Protein AF-A0A351SEU6-F1 (afdb_monomer_lite)

Foldseek 3Di:
DDPDPPDDNCVPVVVVVVVVVPDDDPLVVVLVVCCVVVVDPPCVSVVVVVVLVVCVVVVHDPPPPPD

pLDDT: mean 94.61, std 6.79, range [53.69, 98.38]

Structure (mmCIF, N/CA/C/O backbone):
data_AF-A0A351SEU6-F1
#
_entry.id   AF-A0A351SEU6-F1
#
loop_
_atom_site.group_PDB
_atom_site.id
_atom_site.type_symbol
_atom_site.label_atom_id
_atom_site.label_alt_id
_atom_site.label_comp_id
_atom_site.label_asym_id
_atom_site.label_entity_id
_atom_site.label_seq_id
_atom_site.pdbx_PDB_ins_code
_atom_site.Cartn_x
_atom_site.Cartn_y
_atom_site.Cartn_z
_atom_site.occupancy
_atom_site.B_iso_or_equiv
_atom_site.auth_seq_id
_atom_site.auth_comp_id
_atom_site.auth_asym_id
_atom_site.auth_atom_id
_atom_site.pdbx_PDB_model_num
ATOM 1 N N . HIS A 1 1 ? 9.002 0.414 -7.905 1.00 88.88 1 HIS A N 1
ATOM 2 C CA . HIS A 1 1 ? 9.103 0.261 -9.371 1.00 88.88 1 HIS A CA 1
ATOM 3 C C . HIS A 1 1 ? 10.119 1.240 -9.919 1.00 88.88 1 HIS A C 1
ATOM 5 O O . HIS A 1 1 ? 10.577 2.049 -9.124 1.00 88.88 1 HIS A O 1
ATOM 11 N N . GLY A 1 2 ? 10.507 1.130 -11.193 1.00 91.56 2 GLY A N 1
ATOM 12 C CA . GLY A 1 2 ? 11.384 2.102 -11.843 1.00 91.56 2 GLY A CA 1
ATOM 13 C C . GLY A 1 2 ? 10.645 3.371 -12.258 1.00 91.56 2 GLY A C 1
ATOM 14 O O . GLY A 1 2 ? 9.816 3.870 -11.500 1.00 91.56 2 GLY A O 1
ATOM 15 N N . HIS A 1 3 ? 10.958 3.916 -13.436 1.00 93.88 3 HIS A N 1
ATOM 16 C CA . HIS A 1 3 ? 10.218 5.066 -13.965 1.00 93.88 3 HIS A CA 1
ATOM 17 C C . HIS A 1 3 ? 8.775 4.681 -14.330 1.00 93.88 3 HIS A C 1
ATOM 19 O O . HIS A 1 3 ? 7.856 5.450 -14.065 1.00 93.88 3 HIS A O 1
ATOM 25 N N . ASN A 1 4 ? 8.580 3.463 -14.837 1.00 94.75 4 ASN A N 1
ATOM 26 C CA . ASN A 1 4 ? 7.296 2.763 -14.866 1.00 94.75 4 ASN A CA 1
ATOM 27 C C . ASN A 1 4 ? 7.395 1.395 -14.149 1.00 94.75 4 ASN A C 1
ATOM 29 O O . ASN A 1 4 ? 8.461 0.993 -13.667 1.00 94.75 4 ASN A O 1
ATOM 33 N N . GLU A 1 5 ? 6.279 0.672 -14.052 1.00 91.94 5 GLU A N 1
ATOM 34 C CA . GLU A 1 5 ? 6.167 -0.605 -13.337 1.00 91.94 5 GLU A CA 1
ATOM 35 C C . GLU A 1 5 ? 6.960 -1.753 -13.969 1.00 91.94 5 GLU A C 1
ATOM 37 O O . GLU A 1 5 ? 7.356 -2.668 -13.242 1.00 91.94 5 GLU A O 1
ATOM 42 N N . ALA A 1 6 ? 7.207 -1.692 -15.281 1.00 94.19 6 ALA A N 1
ATOM 43 C CA . ALA A 1 6 ? 7.957 -2.688 -16.044 1.00 94.19 6 ALA A CA 1
ATOM 44 C C . ALA A 1 6 ? 9.467 -2.388 -16.119 1.00 94.19 6 ALA A C 1
ATOM 46 O O . ALA A 1 6 ? 10.246 -3.259 -16.509 1.00 94.19 6 ALA A O 1
ATOM 47 N N . ASP A 1 7 ? 9.887 -1.180 -15.740 1.00 94.94 7 ASP A N 1
ATOM 48 C CA . ASP A 1 7 ? 11.290 -0.778 -15.755 1.00 94.94 7 ASP A CA 1
ATOM 49 C C . ASP A 1 7 ? 12.074 -1.405 -14.600 1.00 94.94 7 ASP A C 1
ATOM 51 O O . ASP A 1 7 ? 11.624 -1.410 -13.450 1.00 94.94 7 ASP A O 1
ATOM 55 N N . GLU A 1 8 ? 13.308 -1.830 -14.889 1.00 93.44 8 GLU A N 1
ATOM 56 C CA . GLU A 1 8 ? 14.278 -2.260 -13.881 1.00 93.44 8 GLU A CA 1
ATOM 57 C C . GLU A 1 8 ? 15.215 -1.096 -13.502 1.00 93.44 8 GLU A C 1
ATOM 59 O O . GLU A 1 8 ? 16.172 -0.790 -14.223 1.00 93.44 8 GLU A O 1
ATOM 64 N N . PRO A 1 9 ? 14.995 -0.435 -12.356 1.00 93.88 9 PRO A N 1
ATOM 65 C CA . PRO A 1 9 ? 15.742 0.765 -12.003 1.00 93.88 9 PRO A CA 1
ATOM 66 C C . PRO A 1 9 ? 17.110 0.482 -11.380 1.00 93.88 9 PRO A C 1
ATOM 68 O O . PRO A 1 9 ? 17.960 1.375 -11.308 1.00 93.88 9 PRO A O 1
ATOM 71 N N . SER A 1 10 ? 17.376 -0.757 -10.949 1.00 94.38 10 SER A N 1
ATOM 72 C CA . SER A 1 10 ? 18.671 -1.107 -10.352 1.00 94.38 10 SER A CA 1
ATOM 73 C C . SER A 1 10 ? 19.821 -0.994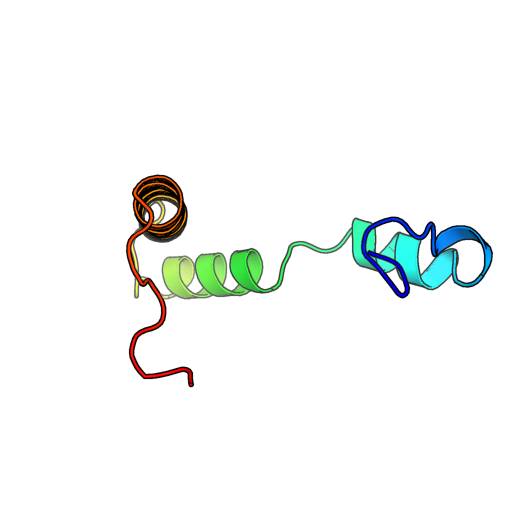 -11.362 1.00 94.38 10 SER A C 1
ATOM 75 O O . SER A 1 10 ? 20.975 -0.915 -10.952 1.00 94.38 10 SER A O 1
ATOM 77 N N . ALA A 1 11 ? 19.518 -0.932 -12.666 1.00 93.81 11 ALA A N 1
ATOM 78 C CA . ALA A 1 11 ? 20.501 -0.707 -13.722 1.00 93.81 11 ALA A CA 1
ATOM 79 C C . ALA A 1 11 ? 21.207 0.656 -13.606 1.00 93.81 11 ALA A C 1
ATOM 81 O O . ALA A 1 11 ? 22.383 0.765 -13.941 1.00 93.81 11 ALA A O 1
ATOM 82 N N . THR A 1 12 ? 20.510 1.692 -13.124 1.00 96.19 12 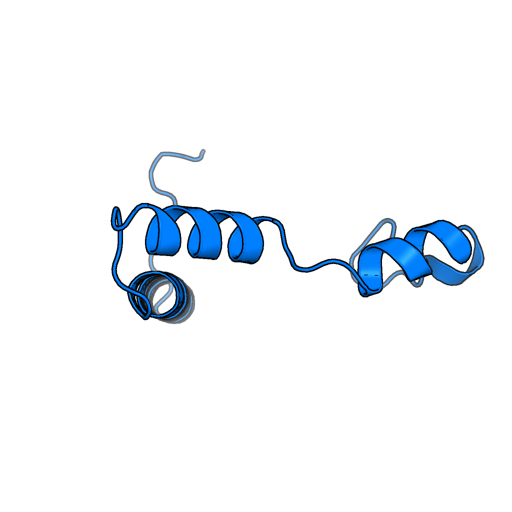THR A N 1
ATOM 83 C CA . THR A 1 12 ? 21.048 3.063 -13.058 1.00 96.19 12 THR A CA 1
ATOM 84 C C . THR A 1 12 ? 21.041 3.653 -11.646 1.00 96.19 12 THR A C 1
ATOM 86 O O . THR A 1 12 ? 21.846 4.539 -11.362 1.00 96.19 12 THR A O 1
ATOM 89 N N . GLN A 1 13 ? 20.214 3.140 -10.724 1.00 97.56 13 GLN A N 1
ATOM 90 C CA . GLN A 1 13 ? 20.207 3.542 -9.309 1.00 97.56 13 GLN A CA 1
ATOM 91 C C . GLN A 1 13 ? 20.305 2.342 -8.335 1.00 97.56 13 GLN A C 1
ATOM 93 O O . GLN A 1 13 ? 19.463 2.194 -7.443 1.00 97.56 13 GLN A O 1
ATOM 98 N N . PRO A 1 14 ? 21.340 1.483 -8.431 1.00 96.31 14 PRO A N 1
ATOM 99 C CA . PRO A 1 14 ? 21.414 0.227 -7.673 1.00 96.31 14 PRO A CA 1
ATOM 100 C C . PRO A 1 14 ? 21.395 0.417 -6.150 1.00 96.31 14 PRO A C 1
ATOM 102 O O . PRO A 1 14 ? 20.691 -0.302 -5.443 1.00 96.31 14 PRO A O 1
ATOM 105 N N . MET A 1 15 ? 22.138 1.398 -5.626 1.00 98.06 15 MET A N 1
ATOM 106 C CA . MET A 1 15 ? 22.226 1.623 -4.176 1.00 98.06 15 MET A CA 1
ATOM 107 C C . MET A 1 15 ? 20.899 2.106 -3.596 1.00 98.06 15 MET A C 1
ATOM 109 O O . MET A 1 15 ? 20.443 1.589 -2.579 1.00 98.06 15 MET A O 1
ATOM 113 N N . MET A 1 16 ? 20.242 3.045 -4.276 1.00 97.44 16 MET A N 1
ATOM 114 C CA . MET A 1 16 ? 18.947 3.571 -3.851 1.00 97.44 16 MET A CA 1
ATOM 115 C C . MET A 1 16 ? 17.897 2.457 -3.788 1.00 97.44 16 MET A C 1
ATOM 117 O O . MET A 1 16 ? 17.239 2.290 -2.764 1.00 97.44 16 MET A O 1
ATOM 121 N N . TYR A 1 17 ? 17.790 1.634 -4.834 1.00 97.06 17 TYR A N 1
ATOM 122 C CA . TYR A 1 17 ? 16.807 0.550 -4.858 1.00 97.06 17 TYR A CA 1
ATOM 123 C C . TYR A 1 17 ? 17.142 -0.603 -3.915 1.00 97.06 17 TYR A C 1
ATOM 125 O O . TYR A 1 17 ? 16.220 -1.246 -3.414 1.00 97.06 17 TYR A O 1
ATOM 133 N N . LYS A 1 18 ? 18.423 -0.830 -3.596 1.00 97.38 18 LYS A N 1
ATOM 134 C CA . LYS A 1 18 ? 18.812 -1.740 -2.512 1.00 97.38 18 LYS A CA 1
ATOM 135 C C . LYS A 1 18 ? 18.255 -1.270 -1.166 1.00 97.38 18 LYS A C 1
ATOM 137 O O . LYS A 1 18 ? 17.722 -2.091 -0.427 1.00 97.38 18 LYS A O 1
ATOM 142 N N . HIS A 1 19 ? 18.352 0.025 -0.861 1.00 97.50 19 HIS A N 1
ATOM 143 C CA . HIS A 1 19 ? 17.783 0.582 0.367 1.00 97.50 19 HIS A CA 1
ATOM 144 C C . HIS A 1 19 ? 16.253 0.524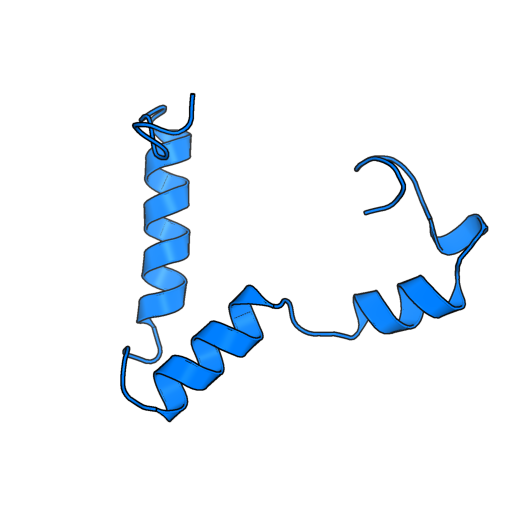 0.360 1.00 97.50 19 HIS A C 1
ATOM 146 O O . HIS A 1 19 ? 15.673 0.020 1.313 1.00 97.50 19 HIS A O 1
ATOM 152 N N . ILE A 1 20 ? 15.606 0.957 -0.728 1.00 96.38 20 ILE A N 1
ATOM 153 C CA . ILE A 1 20 ? 14.138 0.951 -0.845 1.00 96.38 20 ILE A CA 1
ATOM 154 C C . ILE A 1 20 ? 13.566 -0.464 -0.666 1.00 96.38 20 ILE A C 1
ATOM 156 O O . ILE A 1 20 ? 12.611 -0.631 0.083 1.00 96.38 20 ILE A O 1
ATOM 160 N N . LYS A 1 21 ? 14.164 -1.492 -1.290 1.00 95.44 21 LYS A N 1
ATOM 161 C CA . LYS A 1 21 ? 13.701 -2.892 -1.181 1.00 95.44 21 LYS A CA 1
ATOM 162 C C . LYS A 1 21 ? 13.781 -3.463 0.242 1.00 95.44 21 LYS A C 1
ATOM 164 O O . LYS A 1 21 ? 13.097 -4.437 0.527 1.00 95.44 21 LYS A O 1
ATOM 169 N N . ALA A 1 22 ? 14.623 -2.897 1.107 1.00 96.88 22 ALA A N 1
ATOM 170 C CA . ALA A 1 22 ? 14.775 -3.337 2.492 1.00 96.88 22 ALA A CA 1
ATOM 171 C C . ALA A 1 22 ? 13.827 -2.616 3.466 1.00 96.88 22 ALA A C 1
ATOM 173 O O . ALA A 1 22 ? 13.742 -3.011 4.628 1.00 96.88 22 ALA A O 1
ATOM 174 N N . LEU A 1 23 ? 13.148 -1.551 3.025 1.00 97.19 23 LEU A N 1
ATOM 175 C CA . LEU A 1 23 ? 12.239 -0.790 3.872 1.00 97.19 23 LEU A CA 1
ATOM 176 C C . LEU A 1 23 ? 10.839 -1.421 3.871 1.00 97.19 23 LEU A C 1
ATOM 178 O O . LEU A 1 23 ? 10.337 -1.786 2.804 1.00 97.19 23 LEU A O 1
ATOM 182 N N . PRO A 1 24 ? 10.166 -1.495 5.032 1.00 97.50 24 PRO A N 1
ATOM 183 C CA . PRO A 1 24 ? 8.730 -1.729 5.055 1.00 97.50 24 PRO A CA 1
ATOM 184 C C .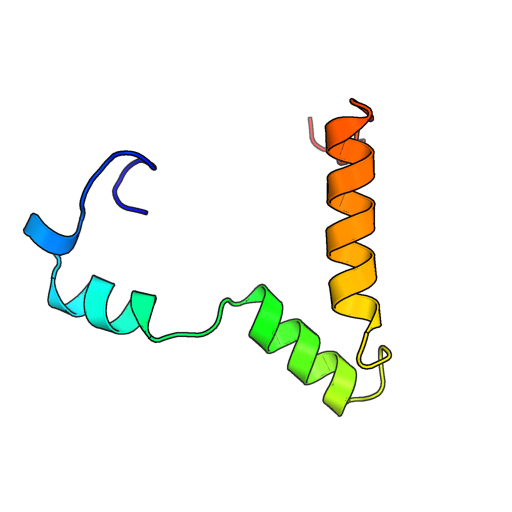 PRO A 1 24 ? 8.006 -0.596 4.318 1.00 97.50 24 PRO A C 1
ATOM 186 O O . PRO A 1 24 ? 8.479 0.542 4.245 1.00 97.50 24 PRO A O 1
ATOM 189 N N . THR A 1 25 ? 6.832 -0.903 3.772 1.00 97.25 25 THR A N 1
ATOM 190 C CA . THR A 1 25 ? 6.020 0.116 3.098 1.00 97.25 25 THR A CA 1
ATOM 191 C C . THR A 1 25 ? 5.530 1.170 4.091 1.00 97.25 25 THR A C 1
ATOM 193 O O . THR A 1 25 ? 5.328 0.891 5.274 1.00 97.25 25 THR A O 1
ATOM 196 N N . THR A 1 26 ? 5.262 2.380 3.604 1.00 97.38 26 THR A N 1
ATOM 197 C CA . THR A 1 26 ? 4.693 3.458 4.428 1.00 97.38 26 THR A CA 1
ATOM 198 C C . THR A 1 26 ? 3.350 3.070 5.047 1.00 97.38 26 THR A C 1
ATOM 200 O O . THR A 1 26 ? 3.115 3.379 6.213 1.00 97.38 26 THR A O 1
ATOM 203 N N . ARG A 1 27 ? 2.502 2.333 4.311 1.00 96.94 27 ARG A N 1
ATOM 204 C CA . ARG A 1 27 ? 1.237 1.784 4.830 1.00 96.94 27 ARG A CA 1
ATOM 205 C C . ARG A 1 27 ? 1.479 0.891 6.045 1.00 96.94 27 ARG A C 1
ATOM 207 O O . ARG A 1 27 ? 0.816 1.065 7.058 1.00 96.94 27 ARG A O 1
ATOM 214 N N . GLN A 1 28 ? 2.427 -0.041 5.944 1.00 96.50 28 GLN A N 1
ATOM 215 C CA . GLN A 1 28 ? 2.744 -0.970 7.029 1.00 96.50 28 GLN A CA 1
ATOM 216 C C . GLN A 1 28 ? 3.260 -0.232 8.269 1.00 96.50 28 GLN A C 1
ATOM 218 O O . GLN A 1 28 ? 2.785 -0.496 9.367 1.00 96.50 28 GLN A O 1
ATOM 223 N N . LEU A 1 29 ? 4.179 0.722 8.092 1.00 97.94 29 LEU A N 1
ATOM 224 C CA . LEU A 1 29 ? 4.710 1.526 9.197 1.00 97.94 29 LEU A CA 1
ATOM 225 C C . LEU A 1 29 ? 3.611 2.302 9.929 1.00 97.94 29 LEU A C 1
ATOM 227 O O . LEU A 1 29 ? 3.611 2.376 11.155 1.00 97.94 29 LEU A O 1
ATOM 231 N N . TYR A 1 30 ? 2.675 2.888 9.182 1.00 97.94 30 TYR A N 1
ATOM 232 C CA . TYR A 1 30 ? 1.606 3.671 9.786 1.00 97.94 30 TYR A CA 1
ATOM 233 C C . TYR A 1 30 ? 0.545 2.793 10.456 1.00 97.94 30 TYR A C 1
ATOM 235 O O . TYR A 1 30 ? 0.110 3.116 11.556 1.00 97.94 30 TYR A O 1
ATOM 243 N N . ALA A 1 31 ? 0.188 1.659 9.848 1.00 98.00 31 ALA A N 1
ATOM 244 C CA . ALA A 1 31 ? -0.695 0.673 10.465 1.00 98.00 31 ALA A CA 1
ATOM 245 C C . ALA A 1 31 ? -0.125 0.154 11.793 1.00 98.00 31 ALA A C 1
ATOM 247 O O . ALA A 1 31 ? -0.823 0.174 12.802 1.00 98.00 31 ALA A O 1
ATOM 248 N N . GLN A 1 32 ? 1.162 -0.216 11.812 1.00 97.50 32 GLN A N 1
ATOM 249 C CA . GLN A 1 32 ? 1.848 -0.641 13.032 1.00 97.50 32 GLN A CA 1
ATOM 250 C C . GLN A 1 32 ? 1.783 0.443 14.112 1.00 97.50 32 GLN A C 1
ATOM 252 O O . GLN A 1 32 ? 1.409 0.155 15.244 1.00 97.50 32 GLN A O 1
ATOM 257 N N . LYS A 1 33 ? 2.087 1.697 13.756 1.00 98.19 33 LYS A N 1
ATOM 258 C CA . LYS A 1 33 ? 2.004 2.819 14.694 1.00 98.19 33 LYS A CA 1
ATOM 259 C C . LYS A 1 33 ? 0.600 2.964 15.296 1.00 98.19 33 LYS A C 1
ATOM 261 O O . LYS A 1 33 ? 0.476 3.154 16.499 1.00 98.19 33 LYS A O 1
ATOM 266 N N . LEU A 1 34 ? -0.451 2.886 14.480 1.00 98.38 34 LEU A N 1
ATOM 267 C CA . LEU A 1 34 ? -1.830 3.020 14.960 1.00 98.38 34 LEU A CA 1
ATOM 268 C C . LEU A 1 34 ? -2.251 1.857 15.869 1.00 98.38 34 LEU A C 1
ATOM 270 O O . LEU A 1 34 ? -2.983 2.086 16.830 1.00 98.38 34 LEU A O 1
ATOM 274 N N . ALA A 1 35 ? -1.782 0.640 15.587 1.00 97.62 35 ALA A N 1
ATOM 275 C CA . ALA A 1 35 ? -2.009 -0.518 16.446 1.00 97.62 35 ALA A CA 1
ATOM 276 C C . ALA A 1 35 ? -1.265 -0.380 17.789 1.00 97.62 35 ALA A C 1
ATOM 278 O O . ALA A 1 35 ? -1.848 -0.614 18.846 1.00 97.62 35 ALA A O 1
ATOM 279 N N . GLU A 1 36 ? -0.009 0.085 17.771 1.00 97.75 36 GLU A N 1
ATOM 280 C CA . GLU A 1 36 ? 0.770 0.401 18.981 1.00 97.75 36 GLU A CA 1
ATOM 281 C C . GLU 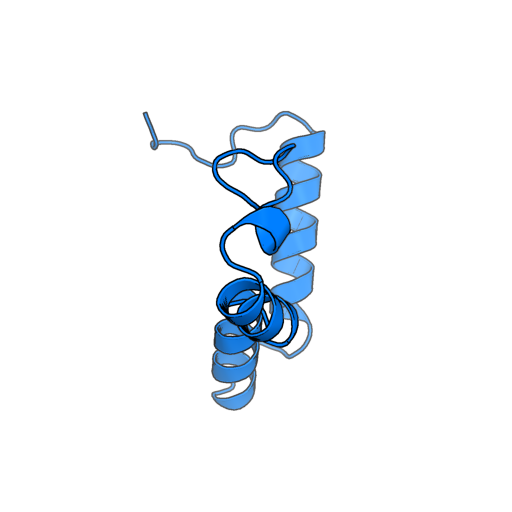A 1 36 ? 0.101 1.498 19.828 1.00 97.75 36 GLU A C 1
ATOM 283 O O . GLU A 1 36 ? 0.088 1.422 21.056 1.00 97.75 36 GLU A O 1
ATOM 288 N N . GLU A 1 37 ? -0.496 2.499 19.177 1.00 98.19 37 GLU A N 1
ATOM 289 C CA . GLU A 1 37 ? -1.287 3.560 19.815 1.00 98.19 37 GLU A CA 1
ATOM 290 C C . GLU A 1 37 ? -2.711 3.105 20.202 1.00 98.19 37 GLU A C 1
ATOM 292 O O . GLU A 1 37 ? -3.479 3.901 20.743 1.00 98.19 37 GLU A O 1
ATOM 297 N N . GLN A 1 38 ? -3.067 1.837 19.951 1.00 98.00 38 GLN A N 1
ATOM 298 C CA . GLN A 1 38 ? -4.382 1.237 20.214 1.00 98.00 38 GLN A CA 1
ATOM 299 C C . GLN A 1 38 ? -5.556 1.988 19.559 1.00 98.00 38 GLN A C 1
ATOM 301 O O . GLN A 1 38 ? -6.688 1.942 20.041 1.00 98.00 38 GLN A O 1
ATOM 306 N N . VAL A 1 39 ? -5.292 2.696 18.458 1.00 98.38 39 VAL A N 1
ATOM 307 C CA . VAL A 1 39 ? -6.311 3.397 17.660 1.00 98.38 39 VAL A CA 1
ATOM 308 C C . VAL A 1 39 ? -7.101 2.406 16.803 1.00 98.38 39 VAL A C 1
ATOM 310 O O . VAL A 1 39 ? -8.284 2.620 16.547 1.00 98.38 39 VAL A O 1
ATOM 313 N N . ILE A 1 40 ? -6.441 1.328 16.378 1.00 97.69 40 ILE A N 1
ATOM 314 C CA . ILE A 1 40 ? -7.012 0.192 15.647 1.00 97.69 40 ILE A CA 1
ATOM 315 C C . ILE A 1 40 ? -6.549 -1.119 16.299 1.00 97.69 40 ILE A C 1
ATOM 317 O O . ILE A 1 40 ? -5.551 -1.132 17.025 1.00 97.69 40 ILE A O 1
ATOM 321 N N . GLY A 1 41 ? -7.257 -2.216 16.042 1.00 95.94 41 GLY A N 1
ATOM 322 C CA . GLY A 1 41 ? -6.814 -3.572 16.364 1.00 95.94 41 GLY A CA 1
ATOM 323 C C . GLY A 1 41 ? -5.646 -4.039 15.486 1.00 95.94 41 GLY A C 1
ATOM 324 O O . GLY A 1 41 ? -5.379 -3.466 14.430 1.00 95.94 41 GLY A O 1
ATOM 325 N N . GLU A 1 42 ? -4.949 -5.097 15.917 1.00 91.19 42 GLU A N 1
ATOM 326 C CA . GLU A 1 42 ? -3.788 -5.649 15.193 1.00 91.19 42 GLU A CA 1
ATOM 327 C C . GLU A 1 42 ? -4.149 -6.135 13.775 1.00 91.19 42 GLU A C 1
ATOM 329 O O . GLU A 1 4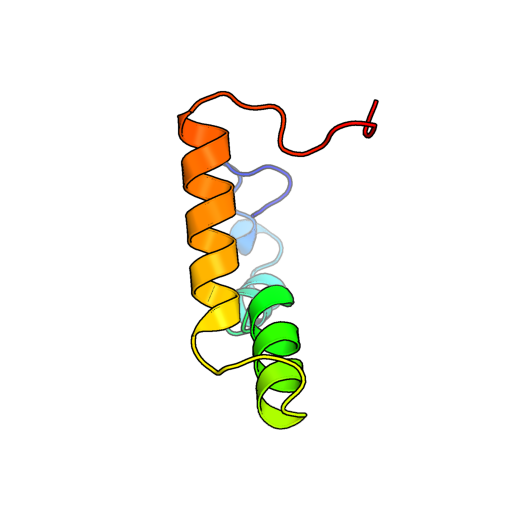2 ? -3.362 -5.941 12.849 1.00 91.19 42 GLU A O 1
ATOM 334 N N . ASP A 1 43 ? -5.355 -6.684 13.594 1.00 95.38 43 ASP A N 1
ATOM 335 C CA . ASP A 1 43 ? -5.824 -7.255 12.321 1.00 95.38 43 ASP A CA 1
ATOM 336 C C . ASP A 1 43 ? -6.595 -6.250 11.438 1.00 95.38 43 ASP A C 1
ATOM 338 O O . ASP A 1 43 ? -6.751 -6.461 10.231 1.00 95.38 43 ASP A O 1
ATOM 342 N N . ASP A 1 44 ? -7.030 -5.115 11.999 1.00 97.25 44 ASP A N 1
ATOM 343 C CA . ASP A 1 44 ? -7.909 -4.149 11.317 1.00 97.25 44 ASP A CA 1
ATOM 344 C C . ASP A 1 44 ? -7.292 -3.624 10.010 1.00 97.25 44 ASP A C 1
ATOM 346 O O . ASP A 1 44 ? -7.975 -3.409 9.006 1.00 97.25 44 ASP A O 1
ATOM 350 N N . ALA A 1 45 ? -5.974 -3.407 10.002 1.00 97.19 45 ALA A N 1
ATOM 351 C CA . ALA A 1 45 ? -5.273 -2.885 8.835 1.00 97.19 45 ALA A CA 1
ATOM 352 C C . ALA A 1 45 ? -5.261 -3.867 7.653 1.00 97.19 45 ALA A C 1
ATOM 354 O O . ALA A 1 45 ? -5.219 -3.426 6.499 1.00 97.19 45 ALA A O 1
ATOM 355 N N . ASP A 1 46 ? -5.271 -5.171 7.924 1.00 96.62 46 ASP A N 1
ATOM 356 C CA . ASP A 1 46 ? -5.294 -6.209 6.896 1.00 96.62 46 ASP A CA 1
ATOM 357 C C . ASP A 1 46 ? -6.723 -6.457 6.400 1.00 96.62 46 ASP A C 1
ATOM 359 O O . ASP A 1 46 ? -6.934 -6.586 5.188 1.00 96.62 46 ASP A O 1
ATOM 363 N N . ASP A 1 47 ? -7.714 -6.377 7.291 1.00 97.81 47 ASP A N 1
ATOM 364 C CA . ASP A 1 47 ? -9.132 -6.399 6.925 1.00 97.81 47 ASP A CA 1
ATOM 365 C C . ASP A 1 47 ? -9.499 -5.245 5.982 1.00 97.81 47 ASP A C 1
ATOM 367 O O . ASP A 1 47 ? -10.179 -5.458 4.974 1.00 97.81 47 ASP A O 1
ATOM 371 N N . LEU A 1 48 ? -8.981 -4.036 6.227 1.00 96.62 48 LEU A N 1
ATOM 372 C CA . LEU A 1 48 ? -9.175 -2.889 5.332 1.00 96.62 48 LEU A CA 1
ATOM 373 C C . LEU A 1 48 ? -8.570 -3.117 3.938 1.00 96.62 48 LEU A C 1
ATOM 375 O O . LEU A 1 48 ? -9.170 -2.735 2.932 1.00 96.62 48 LEU A O 1
ATOM 379 N N . VAL A 1 49 ? -7.392 -3.747 3.855 1.00 96.75 49 VAL A N 1
ATOM 380 C CA . VAL A 1 49 ? -6.756 -4.076 2.566 1.00 96.75 49 VAL A CA 1
ATOM 381 C C . VAL A 1 49 ? -7.577 -5.109 1.804 1.00 96.75 49 VAL A C 1
ATOM 383 O O . VAL A 1 49 ? -7.736 -4.981 0.587 1.00 96.75 49 VAL A O 1
ATOM 386 N N . LYS A 1 50 ? -8.087 -6.124 2.506 1.00 97.69 50 LYS A N 1
ATOM 387 C CA . LYS A 1 50 ? -8.933 -7.156 1.915 1.00 97.69 50 LYS A CA 1
ATOM 388 C C . LYS A 1 50 ? -10.242 -6.560 1.406 1.00 97.69 50 LYS A C 1
ATOM 390 O O . LYS A 1 50 ? -10.546 -6.723 0.232 1.00 97.69 50 LYS A O 1
ATOM 395 N N . TYR A 1 51 ? -10.943 -5.797 2.242 1.00 96.38 51 TYR A N 1
ATOM 396 C CA . TYR A 1 51 ? -12.173 -5.107 1.860 1.00 96.38 51 TYR A CA 1
ATOM 397 C C . TYR A 1 51 ? -11.975 -4.248 0.605 1.00 96.38 51 TYR A C 1
ATOM 399 O O . TYR A 1 51 ? -12.729 -4.363 -0.356 1.00 96.38 51 TYR A O 1
ATOM 407 N N . PHE A 1 52 ? -10.915 -3.433 0.567 1.00 96.31 52 PHE A N 1
ATOM 408 C CA . PHE A 1 52 ? -10.638 -2.583 -0.591 1.00 96.31 52 PHE A CA 1
ATOM 409 C C . PHE A 1 52 ? -10.372 -3.392 -1.869 1.00 96.31 52 PHE A C 1
ATOM 411 O O . PHE A 1 52 ? -10.733 -2.959 -2.961 1.00 96.31 52 PHE A O 1
ATOM 418 N N . ARG A 1 53 ? -9.747 -4.570 -1.749 1.00 97.31 53 ARG A N 1
ATOM 419 C CA . ARG A 1 53 ? -9.521 -5.473 -2.882 1.00 97.31 53 ARG A CA 1
ATOM 420 C C . ARG A 1 53 ? -10.809 -6.116 -3.370 1.00 97.31 53 ARG A C 1
ATOM 422 O O . ARG A 1 53 ? -11.042 -6.111 -4.571 1.00 97.31 53 ARG A O 1
ATOM 429 N N . ASP A 1 54 ? -11.634 -6.599 -2.449 1.00 98.06 54 ASP A N 1
ATOM 430 C CA . ASP A 1 54 ? -12.917 -7.221 -2.768 1.00 98.06 54 ASP A CA 1
ATOM 431 C C . ASP A 1 54 ? -13.827 -6.228 -3.519 1.00 98.06 54 ASP A C 1
ATOM 433 O O . ASP A 1 54 ? -14.452 -6.588 -4.515 1.00 98.06 54 ASP A O 1
ATOM 437 N N . GLU A 1 55 ? -13.832 -4.952 -3.120 1.00 97.44 55 GLU A N 1
ATOM 438 C CA . GLU A 1 55 ? -14.591 -3.901 -3.810 1.00 97.44 55 GLU A CA 1
ATOM 439 C C . GLU A 1 55 ? -14.042 -3.576 -5.212 1.00 97.44 55 GLU A C 1
ATOM 441 O O . GLU A 1 55 ? -14.819 -3.361 -6.147 1.00 97.44 55 GLU A O 1
ATOM 446 N N . LEU A 1 56 ? -12.713 -3.566 -5.386 1.00 97.19 56 LEU A N 1
ATOM 447 C CA . LEU A 1 56 ? -12.090 -3.417 -6.707 1.00 97.19 56 LEU A CA 1
ATOM 448 C C . LEU A 1 56 ? -12.433 -4.596 -7.627 1.00 97.19 56 LEU A C 1
ATOM 450 O O . LEU A 1 56 ? -12.775 -4.380 -8.790 1.00 97.19 56 LEU A O 1
ATOM 454 N N . ASP A 1 57 ? -12.380 -5.822 -7.105 1.00 97.19 57 ASP A N 1
ATOM 455 C CA . ASP A 1 57 ? -12.699 -7.045 -7.847 1.00 97.19 57 ASP A CA 1
ATOM 456 C C . ASP A 1 57 ? -14.196 -7.120 -8.201 1.00 97.19 57 ASP A C 1
ATOM 458 O O . ASP A 1 57 ? -14.560 -7.604 -9.275 1.00 97.19 57 ASP A O 1
ATOM 462 N N . ALA A 1 58 ? -15.069 -6.573 -7.347 1.00 97.56 58 ALA A N 1
ATOM 463 C CA . ALA A 1 58 ? -16.497 -6.400 -7.622 1.00 97.56 58 ALA A CA 1
ATOM 464 C C . ALA A 1 58 ? -16.794 -5.294 -8.657 1.00 97.56 58 ALA A C 1
ATOM 466 O O . ALA A 1 58 ? -17.931 -5.162 -9.116 1.00 97.56 58 ALA A O 1
ATOM 467 N N . GLY A 1 59 ? -15.790 -4.497 -9.043 1.00 95.62 59 GLY A N 1
ATOM 468 C CA . GLY A 1 59 ? -15.939 -3.381 -9.976 1.00 95.62 59 GLY A CA 1
ATOM 469 C C . GLY A 1 59 ? -16.652 -2.167 -9.376 1.00 95.62 59 GLY A C 1
ATOM 470 O O . GLY A 1 59 ? -17.147 -1.314 -10.120 1.00 95.62 59 GLY A O 1
ATOM 471 N N . HIS A 1 60 ? -16.735 -2.076 -8.047 1.00 94.88 60 HIS A N 1
ATOM 472 C CA . HIS A 1 60 ? -17.333 -0.933 -7.371 1.00 94.88 60 HIS A CA 1
ATOM 473 C C . HIS A 1 60 ? -16.412 0.296 -7.429 1.00 94.88 60 HIS A C 1
ATOM 475 O O . HIS A 1 60 ? -15.184 0.205 -7.491 1.00 94.88 60 HIS A O 1
ATOM 481 N N . CYS A 1 61 ? -17.010 1.490 -7.394 1.00 92.00 61 CYS A N 1
ATOM 482 C CA . CYS A 1 61 ? -16.245 2.728 -7.287 1.00 92.00 61 CYS A CA 1
ATOM 483 C C . CYS A 1 61 ? -15.761 2.914 -5.843 1.00 92.00 61 CYS A C 1
ATOM 485 O O . CYS A 1 61 ? -16.524 3.331 -4.975 1.00 92.00 61 CYS A O 1
ATOM 487 N N . VAL A 1 62 ? -14.479 2.638 -5.599 1.00 91.69 62 VAL A N 1
ATOM 488 C CA . VAL A 1 62 ? -13.846 2.766 -4.272 1.00 91.69 62 VAL A CA 1
ATOM 489 C C . VAL A 1 62 ? -13.290 4.162 -3.967 1.00 91.69 62 VAL A C 1
ATOM 491 O O . VAL A 1 62 ? -12.806 4.411 -2.866 1.00 91.69 62 VAL A O 1
ATOM 494 N N . ALA A 1 63 ? -13.352 5.086 -4.929 1.00 88.25 63 ALA A N 1
ATOM 495 C CA . ALA A 1 63 ? -12.898 6.470 -4.776 1.00 88.25 63 ALA A CA 1
ATOM 496 C C . ALA A 1 63 ? -13.952 7.480 -5.280 1.00 88.25 63 ALA A C 1
ATOM 498 O O . ALA A 1 63 ? -13.677 8.268 -6.189 1.00 88.25 63 ALA A O 1
ATOM 499 N N . PRO A 1 64 ? -15.181 7.465 -4.728 1.00 81.31 64 PRO A N 1
ATOM 500 C CA . PRO A 1 64 ? -16.220 8.402 -5.134 1.00 81.31 64 PRO A CA 1
ATOM 501 C C . PRO A 1 64 ? -15.804 9.839 -4.780 1.00 81.31 64 PRO A C 1
ATOM 503 O O . PRO A 1 64 ? -15.444 10.130 -3.642 1.00 81.31 64 PRO A O 1
ATOM 506 N N . GLY A 1 65 ? -15.843 10.745 -5.761 1.00 81.06 65 GLY A N 1
ATOM 507 C CA . GLY A 1 65 ? -15.433 12.148 -5.594 1.00 81.06 65 GLY A CA 1
ATOM 508 C C . GLY A 1 65 ? -13.953 12.431 -5.877 1.00 81.06 65 GLY A C 1
ATOM 509 O O . GLY A 1 65 ? -13.526 13.579 -5.774 1.00 81.06 65 GLY A O 1
ATOM 510 N N . VAL A 1 66 ? -13.178 11.415 -6.268 1.00 70.38 66 VAL A N 1
ATOM 511 C CA . VAL A 1 66 ? -11.870 11.588 -6.910 1.00 70.38 66 VAL A CA 1
ATOM 512 C C . VAL A 1 66 ? -12.094 11.499 -8.419 1.00 70.38 66 VAL A C 1
ATOM 514 O O . VAL A 1 66 ? -11.920 10.427 -8.982 1.00 70.38 66 VAL A O 1
ATOM 517 N N . ILE A 1 67 ? -12.603 12.585 -9.012 1.00 53.69 67 ILE A N 1
ATOM 518 C CA . ILE A 1 67 ? -12.602 13.051 -10.424 1.00 53.69 67 ILE A CA 1
ATOM 519 C C . ILE A 1 67 ? -13.570 14.239 -10.485 1.00 53.69 67 ILE A C 1
ATOM 521 O O . ILE A 1 67 ? -14.692 14.112 -9.940 1.00 53.69 67 ILE A O 1
#

Radius of gyration: 16.42 Å; chains: 1; bounding box: 40×20×36 Å

Secondary structure (DSSP, 8-state):
--SSTT--GGGT-HHHHHHHHHSPPHHHHHHHHHHHTTSS-TTHHHHHHHHHHHHHHTT--SSTT--

Sequence (67 aa):
HGHNEADEPSATQPMMYKHIKALPTTRQLYAQKLAEEQVIGEDDADDLVKYFRDELDAGHCVAPGVI